Protein AF-A0A7Y3ND74-F1 (afdb_monomer)

Foldseek 3Di:
DDDPPPPPDVVVVVVVVVVVVVVVVVVVVVVVVVVVVVVVVVVVVVVVVVVVVVVVVVVVVVVVVVVVVVVVVVVVVVVVCVVVVVVVVVVVVCVVVVVVVVCVVPPDDPVVVVVVVVVVVVVVVVVVVCVVQQVDWDWDQDDPVRHTDTDGDPSHDQDDPVSDDDDDDDD

Secondary structure (DSSP, 8-state):
---------HHHHHHHHHHHHHHHHHHHHHHHHHHHHHHHHHHHHHHHHHHHHHHHHHHHHHHHHHHHHHHHHHHHHHHHHHHHHHHHHHHHHHHHHHHHHHHHHHSPPHHHHHHHHHHHHHHHHHHHHHHHTT---EEEEETTTTEEEEE--TTSPPSTTTT--------

Solvent-accessible surface area (backbone atoms only — not comparable to full-atom values): 9872 Å² total; per-residue (Å²): 135,83,83,88,75,76,76,77,55,69,68,60,56,51,52,49,53,50,49,50,51,50,52,51,51,51,50,56,50,51,54,51,51,50,52,52,52,50,51,52,52,51,48,51,52,52,52,51,51,51,50,52,49,53,52,52,52,51,51,50,50,52,50,51,52,50,51,52,54,50,50,53,51,51,55,54,48,50,53,50,51,50,52,50,48,53,50,51,52,51,51,52,51,48,64,63,45,49,60,53,54,50,46,65,70,69,53,75,51,73,66,57,54,50,50,53,49,51,51,53,54,51,52,51,51,51,52,51,54,35,51,73,36,28,63,56,77,51,83,41,74,45,70,96,82,63,40,85,38,73,53,75,43,92,67,38,78,64,44,66,101,79,50,57,79,84,83,82,78,87,130

Mean predicted aligned error: 19.05 Å

Structure (mmCIF, N/CA/C/O backbone):
data_AF-A0A7Y3ND74-F1
#
_entry.id   AF-A0A7Y3ND74-F1
#
loop_
_atom_site.group_PDB
_atom_site.id
_atom_site.type_symbol
_atom_site.label_atom_id
_atom_site.label_alt_id
_atom_site.label_comp_id
_atom_site.label_asym_id
_atom_site.label_entity_id
_atom_site.label_seq_id
_atom_site.pdbx_PDB_ins_code
_atom_site.Cartn_x
_atom_site.Cartn_y
_atom_site.Cartn_z
_atom_site.occupancy
_atom_site.B_iso_or_equiv
_atom_site.auth_seq_id
_atom_site.auth_com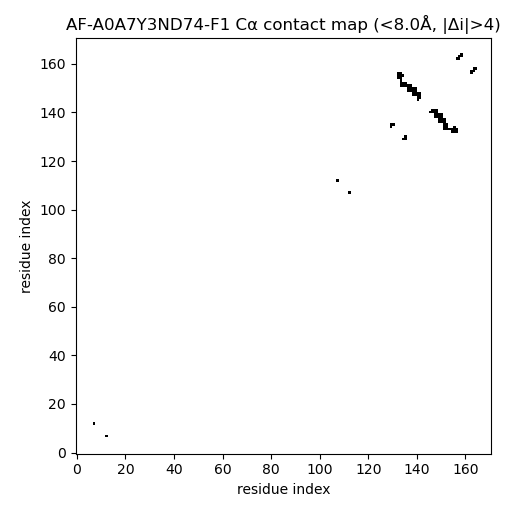p_id
_atom_site.auth_asym_id
_atom_site.auth_atom_id
_atom_site.pdbx_PDB_model_num
ATOM 1 N N . MET A 1 1 ? 62.603 39.210 -100.780 1.00 38.75 1 MET A N 1
ATOM 2 C CA . MET A 1 1 ? 62.070 40.002 -99.650 1.00 38.75 1 MET A CA 1
ATOM 3 C C . MET A 1 1 ? 61.537 39.013 -98.636 1.00 38.75 1 MET A C 1
ATOM 5 O O . MET A 1 1 ? 60.833 38.100 -99.037 1.00 38.75 1 MET A O 1
ATOM 9 N N . SER A 1 2 ? 62.038 39.133 -97.412 1.00 43.34 2 SER A N 1
ATOM 10 C CA . SER A 1 2 ? 62.286 38.069 -96.435 1.00 43.34 2 SER A CA 1
ATOM 11 C C . SER A 1 2 ? 61.061 37.398 -95.804 1.00 43.34 2 SER A C 1
ATOM 13 O O . SER A 1 2 ? 60.018 38.025 -95.633 1.00 43.34 2 SER A O 1
ATOM 15 N N . ASP A 1 3 ? 61.269 36.135 -95.418 1.00 44.50 3 ASP A N 1
ATOM 16 C CA . ASP A 1 3 ? 60.421 35.279 -94.581 1.00 44.50 3 ASP A CA 1
ATOM 17 C C . ASP A 1 3 ? 59.929 35.958 -93.290 1.00 44.50 3 ASP A C 1
ATOM 19 O O . ASP A 1 3 ? 60.738 36.549 -92.570 1.00 44.50 3 ASP A O 1
ATOM 23 N N . PRO A 1 4 ? 58.654 35.776 -92.898 1.00 51.31 4 PRO A N 1
ATOM 24 C CA . PRO A 1 4 ? 58.186 36.040 -91.548 1.00 51.31 4 PRO A CA 1
ATOM 25 C C . PRO A 1 4 ? 58.127 34.728 -90.747 1.00 51.31 4 PRO A C 1
ATOM 27 O O . PRO A 1 4 ? 57.078 34.340 -90.241 1.00 51.31 4 PRO A O 1
ATOM 30 N N . ALA A 1 5 ? 59.249 34.020 -90.624 1.00 46.72 5 ALA A N 1
ATOM 31 C CA . ALA A 1 5 ? 59.400 33.006 -89.585 1.00 46.72 5 ALA A CA 1
ATOM 32 C C . ALA A 1 5 ? 59.883 33.725 -88.324 1.00 46.72 5 ALA A C 1
ATOM 34 O O . ALA A 1 5 ? 61.078 33.804 -88.045 1.00 46.72 5 ALA A O 1
ATOM 35 N N . ALA A 1 6 ? 58.935 34.328 -87.605 1.00 52.28 6 ALA A N 1
ATOM 36 C CA . ALA A 1 6 ? 59.161 34.827 -86.261 1.00 52.28 6 ALA A CA 1
ATOM 37 C C . ALA A 1 6 ? 59.762 33.684 -85.431 1.00 52.28 6 ALA A C 1
ATOM 39 O O . ALA A 1 6 ? 59.097 32.688 -85.150 1.00 52.28 6 ALA A O 1
ATOM 40 N N . THR A 1 7 ? 61.043 33.808 -85.095 1.00 55.16 7 THR A N 1
ATOM 41 C CA . THR A 1 7 ? 61.727 32.939 -84.145 1.00 55.16 7 THR A CA 1
ATOM 42 C C . THR A 1 7 ? 60.973 33.038 -82.826 1.00 55.16 7 THR A C 1
ATOM 44 O O . THR A 1 7 ? 61.084 34.049 -82.134 1.00 55.16 7 THR A O 1
ATOM 47 N N . LEU A 1 8 ? 60.147 32.033 -82.518 1.00 59.66 8 LEU A N 1
ATOM 48 C CA . LEU A 1 8 ? 59.542 31.902 -81.199 1.00 59.66 8 LEU A CA 1
ATOM 49 C C . LEU A 1 8 ? 60.678 31.871 -80.175 1.00 59.66 8 LEU A C 1
ATOM 51 O O . LEU A 1 8 ? 61.537 30.992 -80.205 1.00 59.66 8 LEU A O 1
ATOM 55 N N . ASP A 1 9 ? 60.677 32.880 -79.317 1.00 71.88 9 ASP A N 1
ATOM 56 C CA . ASP A 1 9 ? 61.682 33.114 -78.296 1.00 71.88 9 ASP A CA 1
ATOM 57 C C . ASP A 1 9 ? 61.687 31.948 -77.283 1.00 71.88 9 ASP A C 1
ATOM 59 O O . ASP A 1 9 ? 60.636 31.650 -76.701 1.00 71.88 9 ASP A O 1
ATOM 63 N N . PRO A 1 10 ? 62.818 31.248 -77.072 1.00 73.38 10 PRO A N 1
ATOM 64 C CA . PRO A 1 10 ? 62.901 30.057 -76.218 1.00 73.38 10 PRO A CA 1
ATOM 65 C C . PRO A 1 10 ? 62.419 30.287 -74.777 1.00 73.38 10 PRO A C 1
ATOM 67 O O . PRO A 1 10 ? 61.906 29.358 -74.143 1.00 73.38 10 PRO A O 1
ATOM 70 N N . ASP A 1 11 ? 62.505 31.520 -74.276 1.00 76.88 11 ASP A N 1
ATOM 71 C CA . ASP A 1 11 ? 62.028 31.881 -72.941 1.00 76.88 11 ASP A CA 1
ATOM 72 C C . ASP A 1 11 ? 60.494 31.855 -72.842 1.00 76.88 11 ASP A C 1
ATOM 74 O O . ASP A 1 11 ? 59.941 31.431 -71.822 1.00 76.88 11 ASP A O 1
ATOM 78 N N . THR A 1 12 ? 59.778 32.186 -73.922 1.00 79.00 12 THR A N 1
ATOM 79 C CA . THR A 1 12 ? 58.305 32.104 -73.959 1.00 79.00 12 THR A CA 1
ATOM 80 C C . THR A 1 12 ? 57.800 30.659 -73.925 1.00 79.00 12 THR A C 1
ATOM 82 O O . THR A 1 12 ? 56.832 30.361 -73.222 1.00 79.00 12 THR A O 1
ATOM 85 N N . MET A 1 13 ? 58.494 29.732 -74.596 1.00 79.44 13 MET A N 1
ATOM 86 C CA . MET A 1 13 ? 58.165 28.301 -74.566 1.00 79.44 13 MET A CA 1
ATOM 87 C C . MET A 1 13 ? 58.424 27.693 -73.180 1.00 79.44 13 MET A C 1
ATOM 89 O O . MET A 1 13 ? 57.607 26.921 -72.677 1.00 79.44 13 MET A O 1
ATOM 93 N N . ARG A 1 14 ? 59.524 28.081 -72.521 1.00 78.62 14 ARG A N 1
ATOM 94 C CA . ARG A 1 14 ? 59.848 27.624 -71.162 1.00 78.62 14 ARG A CA 1
ATOM 95 C C . ARG A 1 14 ? 58.848 28.145 -70.129 1.00 78.62 14 ARG A C 1
ATOM 97 O O . ARG A 1 14 ? 58.413 27.377 -69.275 1.00 78.62 14 ARG A O 1
ATOM 104 N N . CYS A 1 15 ? 58.435 29.407 -70.241 1.00 82.75 15 CYS A N 1
ATOM 105 C CA . CYS A 1 15 ? 57.359 29.970 -69.424 1.00 82.75 15 CYS A CA 1
ATOM 106 C C . CYS A 1 15 ? 56.022 29.247 -69.650 1.00 82.75 15 CYS A C 1
ATOM 108 O O . CYS A 1 15 ? 55.322 28.971 -68.679 1.00 82.75 15 CYS A O 1
ATOM 110 N N . GLY A 1 16 ? 55.696 28.876 -70.894 1.00 85.19 16 GLY A N 1
ATOM 111 C CA . GLY A 1 16 ? 54.507 28.080 -71.217 1.00 85.19 16 GLY A CA 1
ATOM 112 C C . GLY A 1 16 ? 54.516 26.697 -70.561 1.00 85.19 16 GLY A C 1
ATOM 113 O O . GLY A 1 16 ? 53.543 26.323 -69.913 1.00 85.19 16 GLY A O 1
ATOM 114 N N . LEU A 1 17 ? 55.639 25.977 -70.641 1.00 86.69 17 LEU A N 1
ATOM 115 C CA . LEU A 1 17 ? 55.797 24.666 -69.998 1.00 86.69 17 LEU A CA 1
ATOM 116 C C . LEU A 1 17 ? 55.745 24.755 -68.466 1.00 86.69 17 LEU A C 1
ATOM 118 O O . LEU A 1 17 ? 55.151 23.896 -67.814 1.00 86.69 17 LEU A O 1
ATOM 122 N N . LEU A 1 18 ? 56.331 25.801 -67.874 1.00 87.19 18 LEU A N 1
ATOM 123 C CA . LEU A 1 18 ? 56.248 26.032 -66.430 1.00 87.19 18 LEU A CA 1
ATOM 124 C C . LEU A 1 18 ? 54.814 26.349 -65.999 1.00 87.19 18 LEU A C 1
ATOM 126 O O . LEU A 1 18 ? 54.349 25.783 -65.010 1.00 87.19 18 LEU A O 1
ATOM 130 N N . LEU A 1 19 ? 54.097 27.179 -66.761 1.00 90.50 19 LEU A N 1
ATOM 131 C CA . LEU A 1 19 ? 52.691 27.486 -66.513 1.00 90.50 19 LEU A CA 1
ATOM 132 C C . LEU A 1 19 ? 51.820 26.228 -66.619 1.00 90.50 19 LEU A C 1
ATOM 134 O O . LEU A 1 19 ? 51.001 25.984 -65.740 1.00 90.50 19 LEU A O 1
ATOM 138 N N . GLU A 1 20 ? 52.031 25.403 -67.644 1.00 87.56 20 GLU A N 1
ATOM 139 C CA . GLU A 1 20 ? 51.298 24.150 -67.831 1.00 87.56 20 GLU A CA 1
ATOM 140 C C . GLU A 1 20 ? 51.588 23.159 -66.697 1.00 87.56 20 GLU A C 1
ATOM 142 O O . GLU A 1 20 ? 50.660 22.591 -66.123 1.00 87.56 20 GLU A O 1
ATOM 147 N N . SER A 1 21 ? 52.854 23.012 -66.288 1.00 86.62 21 SER A N 1
ATOM 148 C CA . SER A 1 21 ? 53.224 22.152 -65.156 1.00 86.62 21 SER A CA 1
ATOM 149 C C . SER A 1 21 ? 52.630 22.637 -63.826 1.00 86.62 21 SER A C 1
ATOM 151 O O . SER A 1 21 ? 52.114 21.829 -63.051 1.00 86.62 21 SER A O 1
ATOM 153 N N . ALA A 1 22 ? 52.614 23.954 -63.593 1.00 83.56 22 ALA A N 1
ATOM 154 C CA . ALA A 1 22 ? 51.991 24.560 -62.422 1.00 83.56 22 ALA A CA 1
ATOM 155 C C . ALA A 1 22 ? 50.468 24.361 -62.441 1.00 83.56 22 ALA A C 1
ATOM 157 O O . ALA A 1 22 ? 49.864 24.032 -61.420 1.00 83.56 22 ALA A O 1
ATOM 158 N N . GLN A 1 23 ? 49.842 24.487 -63.612 1.00 88.69 23 GLN A N 1
ATOM 159 C CA . GLN A 1 23 ? 48.406 24.296 -63.781 1.00 88.69 23 GLN A CA 1
ATOM 160 C C . GLN A 1 23 ? 48.002 22.821 -63.623 1.00 88.69 23 GLN A C 1
ATOM 162 O O . GLN A 1 23 ? 46.960 22.528 -63.033 1.00 88.69 23 GLN A O 1
ATOM 167 N N . LEU A 1 24 ? 48.838 21.883 -64.076 1.00 86.62 24 LEU A N 1
ATOM 168 C CA . LEU A 1 24 ? 48.666 20.449 -63.835 1.00 86.62 24 LEU A CA 1
ATOM 169 C C . LEU A 1 24 ? 48.799 20.109 -62.345 1.00 86.62 24 LEU A C 1
ATOM 171 O O . LEU A 1 24 ? 47.959 19.385 -61.811 1.00 86.62 24 LEU A O 1
ATOM 175 N N . GLN A 1 25 ? 49.788 20.678 -61.649 1.00 86.12 25 GLN A N 1
ATOM 176 C CA . GLN A 1 25 ? 49.935 20.506 -60.199 1.00 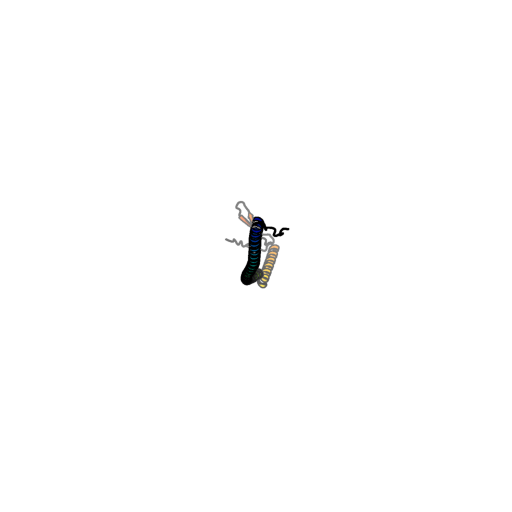86.12 25 GLN A CA 1
ATOM 177 C C . GLN A 1 25 ? 48.748 21.088 -59.425 1.00 86.12 25 GLN A C 1
ATOM 179 O O . GLN A 1 25 ? 48.261 20.457 -58.488 1.00 86.12 25 GLN A O 1
ATOM 184 N N . GLN A 1 26 ? 48.234 22.249 -59.835 1.00 89.88 26 GLN A N 1
ATOM 185 C CA . GLN A 1 26 ? 47.074 22.866 -59.197 1.00 89.88 26 GLN A CA 1
ATOM 186 C C . GLN A 1 26 ? 45.799 22.034 -59.386 1.00 89.88 26 GLN A C 1
ATOM 188 O O . GLN A 1 26 ? 45.018 21.896 -58.446 1.00 89.88 26 GLN A O 1
ATOM 193 N N . ARG A 1 27 ? 45.599 21.436 -60.569 1.00 87.75 27 ARG A N 1
ATOM 194 C CA . ARG A 1 27 ? 44.471 20.523 -60.825 1.00 87.75 27 ARG A CA 1
ATOM 195 C C . ARG A 1 27 ? 44.578 19.245 -59.999 1.00 87.75 27 ARG A C 1
ATOM 197 O O . ARG A 1 27 ? 43.612 18.881 -59.339 1.00 87.75 27 ARG A O 1
ATOM 204 N N . ALA A 1 28 ? 45.758 18.627 -59.950 1.00 85.25 28 ALA A N 1
ATOM 205 C CA . ALA A 1 28 ? 45.985 17.442 -59.125 1.00 85.25 28 ALA A CA 1
ATOM 206 C C . ALA A 1 28 ? 45.777 17.730 -57.624 1.00 85.25 28 ALA A C 1
ATOM 208 O O . ALA A 1 28 ? 45.190 16.918 -56.907 1.00 85.25 28 ALA A O 1
ATOM 209 N N . ALA A 1 29 ? 46.204 18.906 -57.151 1.00 84.31 29 ALA A N 1
ATOM 210 C CA . ALA A 1 29 ? 45.962 19.344 -55.779 1.00 84.31 29 ALA A CA 1
ATOM 211 C C . ALA A 1 29 ? 44.467 19.585 -55.501 1.00 84.31 29 ALA A C 1
ATOM 213 O O . ALA A 1 29 ? 43.971 19.170 -54.454 1.00 84.31 29 ALA A O 1
ATOM 214 N N . ALA A 1 30 ? 43.738 20.206 -56.435 1.00 87.88 30 ALA A N 1
ATOM 215 C CA . ALA A 1 30 ? 42.299 20.437 -56.309 1.00 87.88 30 ALA A CA 1
ATOM 216 C C . ALA A 1 30 ? 41.503 19.121 -56.265 1.00 87.88 30 ALA A C 1
ATOM 218 O O . ALA A 1 30 ? 40.671 18.945 -55.378 1.00 87.88 30 ALA A O 1
ATOM 219 N N . GLU A 1 31 ? 41.813 18.165 -57.145 1.00 91.50 31 GLU A N 1
ATOM 220 C CA . GLU A 1 31 ? 41.187 16.834 -57.144 1.00 91.50 31 GLU A CA 1
ATOM 221 C C . GLU A 1 31 ? 41.489 16.050 -55.857 1.00 91.50 31 GLU A C 1
ATOM 223 O O . GLU A 1 31 ? 40.621 15.360 -55.314 1.00 91.50 31 GLU A O 1
ATOM 228 N N . GLY A 1 32 ? 42.716 16.164 -55.335 1.00 85.12 32 GLY A N 1
ATOM 229 C CA . GLY A 1 32 ? 43.097 15.564 -54.057 1.00 85.12 32 GLY A CA 1
ATOM 230 C C . GLY A 1 32 ? 42.305 16.138 -52.881 1.00 85.12 32 GLY A C 1
ATOM 231 O O . GLY A 1 32 ? 41.807 15.383 -52.043 1.00 85.12 32 GLY A O 1
ATOM 232 N N . LEU A 1 33 ? 42.136 17.464 -52.842 1.00 88.12 33 LEU A N 1
ATOM 233 C CA . LEU A 1 33 ? 41.327 18.144 -51.828 1.00 88.12 33 LEU A CA 1
ATOM 234 C C . LEU A 1 33 ? 39.853 17.743 -51.913 1.00 88.12 33 LEU A C 1
ATOM 236 O O . LEU A 1 33 ? 39.237 17.494 -50.878 1.00 88.12 33 LEU A O 1
ATOM 240 N N . GLU A 1 34 ? 39.298 17.619 -53.118 1.00 91.50 34 GLU A N 1
ATOM 241 C CA . GLU A 1 34 ? 37.906 17.209 -53.315 1.00 91.50 34 GLU A CA 1
ATOM 242 C C . GLU A 1 34 ? 37.666 15.763 -52.852 1.00 91.50 34 GLU A C 1
ATOM 244 O O . GLU A 1 34 ? 36.696 15.497 -52.139 1.00 91.50 34 GLU A O 1
ATOM 249 N N . ARG A 1 35 ? 38.590 14.835 -53.145 1.00 87.38 35 ARG A N 1
ATOM 250 C CA . ARG A 1 35 ? 38.519 13.450 -52.638 1.00 87.38 35 ARG A CA 1
ATOM 251 C C . ARG A 1 35 ? 38.631 13.369 -51.119 1.00 87.38 35 ARG A C 1
ATOM 253 O O . ARG A 1 35 ? 37.873 12.629 -50.495 1.00 87.38 35 ARG A O 1
ATOM 260 N N . LEU A 1 36 ? 39.535 14.134 -50.507 1.00 86.94 36 LEU A N 1
ATOM 261 C CA . LEU A 1 36 ? 39.650 14.196 -49.046 1.00 86.94 36 LEU A CA 1
ATOM 262 C C . LEU A 1 36 ? 38.397 14.811 -48.411 1.00 86.94 36 LEU A C 1
ATOM 264 O O . LEU A 1 36 ? 37.930 14.339 -47.372 1.00 86.94 36 LEU A O 1
ATOM 268 N N . GLN A 1 37 ? 37.809 15.825 -49.045 1.00 91.81 37 GLN A N 1
ATOM 269 C CA . GLN A 1 37 ? 36.562 16.427 -48.585 1.00 91.81 37 GLN A CA 1
ATOM 270 C C . GLN A 1 37 ? 35.376 15.459 -48.720 1.00 91.81 37 GLN A C 1
ATOM 272 O O . GLN A 1 37 ? 34.517 15.409 -47.842 1.00 91.81 37 GLN A O 1
ATOM 277 N N . ALA A 1 38 ? 35.341 14.655 -49.784 1.00 90.50 38 ALA A N 1
ATOM 278 C CA . ALA A 1 38 ? 34.344 13.605 -49.953 1.00 90.50 38 ALA A CA 1
ATOM 279 C C . ALA A 1 38 ? 34.500 12.507 -48.887 1.00 90.50 38 ALA A C 1
ATOM 281 O O . ALA A 1 38 ? 33.523 12.171 -48.223 1.00 90.50 38 ALA A O 1
ATOM 282 N N . HIS A 1 39 ? 35.720 12.012 -48.648 1.00 88.69 39 HIS A N 1
ATOM 283 C CA . HIS A 1 39 ? 35.973 10.997 -47.619 1.00 88.69 39 HIS A CA 1
ATOM 284 C C . HIS A 1 39 ? 35.707 11.488 -46.195 1.00 88.69 39 HIS A C 1
ATOM 286 O O . HIS A 1 39 ? 35.183 10.733 -45.384 1.00 88.69 39 HIS A O 1
ATOM 292 N N . THR A 1 40 ? 36.019 12.745 -45.877 1.00 91.12 40 THR A N 1
ATOM 293 C CA . THR A 1 40 ? 35.705 13.310 -44.552 1.00 91.12 40 THR A CA 1
ATOM 294 C C . THR A 1 40 ? 34.203 13.476 -44.339 1.00 91.12 40 THR A C 1
ATOM 296 O O . THR A 1 40 ? 33.719 13.191 -43.247 1.00 91.12 40 THR A O 1
ATOM 299 N N . ARG A 1 41 ? 33.446 13.872 -45.372 1.00 90.12 41 ARG A N 1
ATOM 300 C CA . ARG A 1 41 ? 31.975 13.925 -45.308 1.00 90.12 41 ARG A CA 1
ATOM 301 C C . ARG A 1 41 ? 31.345 12.543 -45.161 1.00 90.12 41 ARG A C 1
ATOM 303 O O . ARG A 1 41 ? 30.387 12.403 -44.409 1.00 90.12 41 ARG A O 1
ATOM 310 N N . ASP A 1 42 ? 31.881 11.547 -45.858 1.00 93.12 42 ASP A N 1
ATOM 311 C CA . ASP A 1 42 ? 31.408 10.165 -45.762 1.00 93.12 42 ASP A CA 1
ATOM 312 C C . ASP A 1 42 ? 31.690 9.575 -44.371 1.00 93.12 42 ASP A C 1
ATOM 314 O O . ASP A 1 42 ? 30.790 9.036 -43.729 1.00 93.12 42 ASP A O 1
ATOM 318 N N . LEU A 1 43 ? 32.895 9.799 -43.826 1.00 91.44 43 LEU A N 1
ATOM 319 C CA . LEU A 1 43 ? 33.204 9.427 -42.444 1.00 91.44 43 LEU A CA 1
ATOM 320 C C . LEU A 1 43 ? 32.291 10.131 -41.433 1.00 91.44 43 LEU A C 1
ATOM 322 O O . LEU A 1 43 ? 31.821 9.474 -40.511 1.00 91.44 43 LEU A O 1
ATOM 326 N N . ASP A 1 44 ? 32.024 11.434 -41.587 1.00 93.12 44 ASP A N 1
ATOM 327 C CA . ASP A 1 44 ? 31.121 12.158 -40.677 1.00 93.12 44 ASP A CA 1
ATOM 328 C C . ASP A 1 44 ? 29.707 11.565 -40.703 1.00 93.12 44 ASP A C 1
ATOM 330 O O . ASP A 1 44 ? 29.077 11.406 -39.656 1.00 93.12 44 ASP A O 1
ATOM 334 N N . ALA A 1 45 ? 29.219 11.180 -41.886 1.00 91.62 45 ALA A N 1
ATOM 335 C CA . ALA A 1 45 ? 27.926 10.523 -42.029 1.00 91.62 45 ALA A CA 1
ATOM 336 C C . ALA A 1 45 ? 27.903 9.149 -41.338 1.00 91.62 45 ALA A C 1
ATOM 338 O O . ALA A 1 45 ? 26.969 8.869 -40.583 1.00 91.62 45 ALA A O 1
ATOM 339 N N . ILE A 1 46 ? 28.940 8.328 -41.538 1.00 94.19 46 ILE A N 1
ATOM 340 C CA . ILE A 1 46 ? 29.063 6.999 -40.917 1.00 94.19 46 ILE A CA 1
ATOM 341 C C . ILE A 1 46 ? 29.166 7.119 -39.395 1.00 94.19 46 ILE A C 1
ATOM 343 O O . ILE A 1 46 ? 28.421 6.459 -38.675 1.00 94.19 46 ILE A O 1
ATOM 347 N N . VAL A 1 47 ? 30.041 7.992 -38.889 1.00 93.06 47 VAL A N 1
ATOM 348 C CA . VAL A 1 47 ? 30.221 8.208 -37.446 1.00 93.06 47 VAL A CA 1
ATOM 349 C C . VAL A 1 47 ? 28.929 8.715 -36.814 1.00 93.06 47 VAL A C 1
ATOM 351 O O . VAL A 1 47 ? 28.540 8.246 -35.747 1.00 93.06 47 VAL A O 1
ATOM 354 N N . ARG A 1 48 ? 28.217 9.634 -37.473 1.00 93.38 48 ARG A N 1
ATOM 355 C CA . ARG A 1 48 ? 26.934 10.135 -36.972 1.00 93.38 48 ARG A CA 1
ATOM 356 C C . ARG A 1 48 ? 25.873 9.043 -36.916 1.00 93.38 48 ARG A C 1
ATOM 358 O O . ARG A 1 48 ? 25.110 9.009 -35.951 1.00 93.38 48 ARG A O 1
ATOM 365 N N . ASP A 1 49 ? 25.809 8.180 -37.924 1.00 94.25 49 ASP A N 1
ATOM 366 C CA . ASP A 1 49 ? 24.852 7.075 -37.936 1.00 94.25 49 ASP A CA 1
ATOM 367 C C . ASP A 1 49 ? 25.194 6.033 -36.863 1.00 94.25 49 ASP A C 1
ATOM 369 O O . ASP A 1 49 ? 24.312 5.612 -36.117 1.00 94.25 49 ASP A O 1
ATOM 373 N N . GLU A 1 50 ? 26.476 5.707 -36.689 1.00 93.38 50 GLU A N 1
ATOM 374 C CA . GLU A 1 50 ? 26.936 4.760 -35.670 1.00 93.38 50 GLU A CA 1
ATOM 375 C C . GLU A 1 50 ? 26.720 5.291 -34.245 1.00 93.38 50 GLU A C 1
ATOM 377 O O . GLU A 1 50 ? 26.204 4.572 -33.386 1.00 93.38 50 GLU A O 1
ATOM 382 N N . ILE A 1 51 ? 27.007 6.578 -33.999 1.00 90.81 51 ILE A N 1
ATOM 383 C CA . ILE A 1 51 ? 26.699 7.245 -32.723 1.00 90.81 51 ILE A CA 1
ATOM 384 C C . ILE A 1 51 ? 25.193 7.212 -32.478 1.00 90.81 51 ILE A C 1
ATOM 386 O O . ILE A 1 51 ? 24.757 6.900 -31.372 1.00 90.81 51 ILE A O 1
ATOM 390 N N . ARG A 1 52 ? 24.378 7.520 -33.495 1.00 93.56 52 ARG A N 1
ATOM 391 C CA . ARG A 1 52 ? 22.920 7.535 -33.352 1.00 93.56 52 ARG A CA 1
ATOM 392 C C . ARG A 1 52 ? 22.376 6.144 -33.041 1.00 93.56 52 ARG A C 1
ATOM 394 O O . ARG A 1 52 ? 21.516 6.029 -32.173 1.00 93.56 52 ARG A O 1
ATOM 401 N N . ARG A 1 53 ? 22.870 5.107 -33.718 1.00 93.88 53 ARG A N 1
ATOM 402 C CA . ARG A 1 53 ? 22.482 3.711 -33.471 1.00 93.88 53 ARG A CA 1
ATOM 403 C C . ARG A 1 53 ? 22.892 3.261 -32.081 1.00 93.88 53 ARG A C 1
ATOM 405 O O . ARG A 1 53 ? 22.024 2.848 -31.323 1.00 93.88 53 ARG A O 1
ATOM 412 N N . THR A 1 54 ? 24.161 3.446 -31.725 1.00 93.94 54 THR A N 1
ATOM 413 C CA . THR A 1 54 ? 24.685 3.074 -30.404 1.00 93.94 54 THR A CA 1
ATOM 414 C C . THR A 1 54 ? 23.913 3.775 -29.292 1.00 93.94 54 THR A C 1
ATOM 416 O O . THR A 1 54 ? 23.454 3.131 -28.359 1.00 93.94 54 THR A O 1
ATOM 419 N N . LEU A 1 55 ? 23.669 5.084 -29.419 1.00 93.06 55 LEU A N 1
ATOM 420 C CA . LEU A 1 55 ? 22.902 5.836 -28.426 1.00 93.06 55 LEU A CA 1
ATOM 421 C C . LEU A 1 55 ? 21.461 5.317 -28.305 1.00 93.06 55 LEU A C 1
ATOM 423 O O . LEU A 1 55 ? 20.940 5.208 -27.198 1.00 93.06 55 LEU A O 1
ATOM 427 N N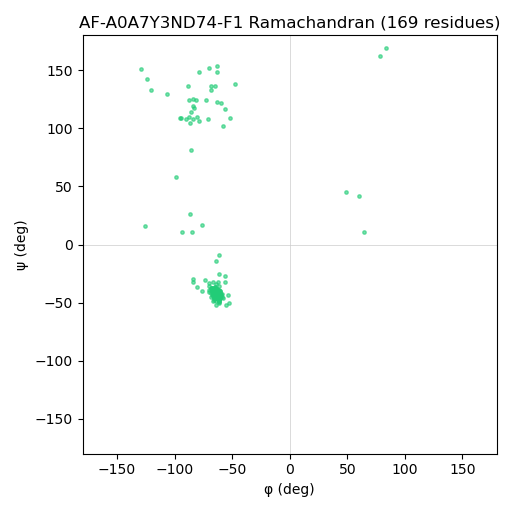 . ILE A 1 56 ? 20.802 5.008 -29.427 1.00 94.25 56 ILE A N 1
ATOM 428 C CA . ILE A 1 56 ? 19.439 4.462 -29.423 1.00 94.25 56 ILE A CA 1
ATOM 429 C C . ILE A 1 56 ? 19.409 3.076 -28.775 1.00 94.25 56 ILE A C 1
ATOM 431 O O . ILE A 1 56 ? 18.485 2.795 -28.012 1.00 94.25 56 ILE A O 1
ATOM 435 N N . ASP A 1 57 ? 20.382 2.221 -29.070 1.00 93.81 57 ASP A N 1
ATOM 436 C CA . ASP A 1 57 ? 20.434 0.866 -28.527 1.00 93.81 57 ASP A CA 1
ATOM 437 C C . ASP A 1 57 ? 20.759 0.866 -27.032 1.00 93.81 57 ASP A C 1
ATOM 439 O O . ASP A 1 57 ? 20.069 0.190 -26.269 1.00 93.81 57 ASP A O 1
ATOM 443 N N . GLU A 1 58 ? 21.681 1.718 -26.582 1.00 93.88 58 GLU A N 1
ATOM 444 C CA . GLU A 1 58 ? 21.959 1.928 -25.157 1.00 93.88 58 GLU A CA 1
ATOM 445 C C . GLU A 1 58 ? 20.740 2.504 -24.422 1.00 93.88 58 GLU A C 1
ATOM 447 O O . GLU A 1 58 ? 20.348 2.007 -23.367 1.00 93.88 58 GLU A O 1
ATOM 452 N N . LEU A 1 59 ? 20.056 3.503 -24.997 1.00 92.06 59 LEU A N 1
ATOM 453 C CA . LEU A 1 59 ? 18.828 4.056 -24.411 1.00 92.06 59 LEU A CA 1
ATOM 454 C C . LEU A 1 59 ? 17.712 3.009 -24.320 1.00 92.06 59 LEU A C 1
ATOM 456 O O . LEU A 1 59 ? 16.981 2.975 -23.327 1.00 92.06 59 LEU A O 1
ATOM 460 N N . LYS A 1 60 ? 17.571 2.146 -25.332 1.00 92.25 60 LYS A N 1
ATOM 461 C CA . LYS A 1 60 ? 16.617 1.031 -25.297 1.00 92.25 60 LYS A CA 1
ATOM 462 C C . LYS A 1 60 ? 16.993 0.029 -24.213 1.00 92.25 60 LYS A C 1
ATOM 464 O O . LYS A 1 60 ? 16.107 -0.343 -23.443 1.00 92.25 60 LYS A O 1
ATOM 469 N N . GLY A 1 61 ? 18.267 -0.352 -24.121 1.00 91.81 61 GLY A N 1
ATOM 470 C CA . GLY A 1 61 ? 18.786 -1.232 -23.074 1.00 91.81 61 GLY A CA 1
ATOM 471 C C . GLY A 1 61 ? 18.487 -0.684 -21.682 1.00 91.81 61 GLY A C 1
ATOM 472 O O . GLY A 1 61 ? 17.807 -1.335 -20.889 1.00 91.81 61 GLY A O 1
ATOM 473 N N . LEU A 1 62 ? 18.852 0.576 -21.437 1.00 92.44 62 LEU A N 1
ATOM 474 C CA . LEU A 1 62 ? 18.595 1.260 -20.172 1.00 92.44 62 LEU A CA 1
ATOM 475 C C . LEU A 1 62 ? 17.092 1.349 -19.862 1.00 92.44 62 LEU A C 1
ATOM 477 O O . LEU A 1 62 ? 16.666 1.133 -18.729 1.00 92.44 62 LEU A O 1
ATOM 481 N N . SER A 1 63 ? 16.254 1.633 -20.865 1.00 92.38 63 SER A N 1
ATOM 482 C CA . SER A 1 63 ? 14.797 1.673 -20.683 1.00 92.38 63 SER A CA 1
ATOM 483 C C . SER A 1 63 ? 14.215 0.297 -20.332 1.00 92.38 63 SER A C 1
ATOM 485 O O . SER A 1 63 ? 13.313 0.198 -19.494 1.00 92.38 63 SER A O 1
ATOM 487 N N . ALA A 1 64 ? 14.751 -0.780 -20.913 1.00 92.12 64 ALA A N 1
ATOM 488 C CA . ALA A 1 64 ? 14.352 -2.147 -20.604 1.00 92.12 64 ALA A CA 1
ATOM 489 C C . ALA A 1 64 ? 14.750 -2.524 -19.168 1.00 92.12 64 ALA A C 1
ATOM 491 O O . ALA A 1 64 ? 13.934 -3.061 -18.418 1.00 92.12 64 ALA A O 1
ATOM 492 N N . GLU A 1 65 ? 15.955 -2.155 -18.737 1.00 91.06 65 GLU A N 1
ATOM 493 C CA . GLU A 1 65 ? 16.408 -2.369 -17.360 1.00 91.06 65 GLU A CA 1
ATOM 494 C C . GLU A 1 65 ? 15.582 -1.571 -16.346 1.00 91.06 65 GLU A C 1
ATOM 496 O O . GLU A 1 65 ? 15.118 -2.124 -15.345 1.00 91.06 65 GLU A O 1
ATOM 501 N N . VAL A 1 66 ? 15.310 -0.291 -16.625 1.00 90.75 66 VAL A N 1
ATOM 502 C CA . VAL A 1 66 ? 14.468 0.555 -15.766 1.00 90.75 66 VAL A CA 1
ATOM 503 C C . VAL A 1 66 ? 13.053 -0.012 -15.670 1.00 90.75 66 VAL A C 1
ATOM 505 O O . VAL A 1 66 ? 12.489 -0.081 -14.577 1.00 90.75 66 VAL A O 1
ATOM 508 N N . THR A 1 67 ? 12.457 -0.453 -16.781 1.00 93.06 67 THR A N 1
ATOM 509 C CA . THR A 1 67 ? 11.109 -1.044 -16.752 1.00 93.06 67 THR A CA 1
ATOM 510 C C . THR A 1 67 ? 11.074 -2.364 -15.984 1.00 93.06 67 THR A C 1
ATOM 512 O O . THR A 1 67 ? 10.140 -2.572 -15.203 1.00 93.06 67 THR A O 1
ATOM 515 N N . ALA A 1 68 ? 12.101 -3.208 -16.111 1.00 90.81 68 ALA A N 1
ATOM 516 C CA . ALA A 1 68 ? 12.242 -4.433 -15.327 1.00 90.81 68 ALA A CA 1
ATOM 517 C C . ALA A 1 68 ? 12.404 -4.140 -13.822 1.00 90.81 68 ALA A C 1
ATOM 519 O O . ALA A 1 68 ? 11.713 -4.744 -12.994 1.00 90.81 68 ALA A O 1
ATOM 520 N N . ALA A 1 69 ? 13.235 -3.158 -13.458 1.00 90.44 69 ALA A N 1
ATOM 521 C CA . ALA A 1 69 ? 13.422 -2.720 -12.074 1.00 90.44 69 ALA A CA 1
ATOM 522 C C . ALA A 1 69 ? 12.140 -2.112 -11.475 1.00 90.44 69 ALA A C 1
ATOM 524 O O . ALA A 1 69 ? 11.781 -2.383 -10.330 1.00 90.44 69 ALA A O 1
ATOM 525 N N . VAL A 1 70 ? 11.387 -1.330 -12.252 1.00 91.19 70 VAL A N 1
ATOM 526 C CA . VAL A 1 70 ? 10.091 -0.785 -11.817 1.00 91.19 70 VAL A CA 1
ATOM 527 C C . VAL A 1 70 ? 9.049 -1.895 -11.661 1.00 91.19 70 VAL A C 1
ATOM 529 O O . VAL A 1 70 ? 8.236 -1.846 -10.733 1.00 91.19 70 VAL A O 1
ATOM 532 N N . ALA A 1 71 ? 9.050 -2.902 -12.536 1.00 91.38 71 ALA A N 1
ATOM 533 C CA . ALA A 1 71 ? 8.143 -4.042 -12.435 1.00 91.38 71 ALA A CA 1
ATOM 534 C C . ALA A 1 71 ? 8.398 -4.857 -11.157 1.00 91.38 71 ALA A C 1
ATOM 536 O O . ALA A 1 71 ? 7.444 -5.168 -10.434 1.00 91.38 71 ALA A O 1
ATOM 537 N N . SER A 1 72 ? 9.666 -5.122 -10.825 1.00 87.25 72 SER A N 1
ATOM 538 C CA . SER A 1 72 ? 10.036 -5.825 -9.592 1.00 87.25 72 SER A CA 1
ATOM 539 C C . SER A 1 72 ? 9.684 -5.007 -8.341 1.00 87.25 72 SER A C 1
ATOM 541 O O . SER A 1 72 ? 9.069 -5.541 -7.411 1.00 87.25 72 SER A O 1
ATOM 543 N N . LEU A 1 73 ? 9.930 -3.689 -8.348 1.00 87.12 73 LEU A N 1
ATOM 544 C CA . LEU A 1 73 ? 9.523 -2.796 -7.255 1.00 87.12 73 LEU A CA 1
ATOM 545 C C . LEU A 1 73 ? 8.002 -2.748 -7.071 1.00 87.12 73 LEU A C 1
ATOM 547 O O . LEU A 1 73 ? 7.514 -2.739 -5.940 1.00 87.12 73 LEU A O 1
ATOM 551 N N . ARG A 1 74 ? 7.224 -2.725 -8.160 1.00 86.88 74 ARG A N 1
ATOM 552 C CA . ARG A 1 74 ? 5.751 -2.737 -8.089 1.00 86.88 74 ARG A CA 1
ATOM 553 C C . ARG A 1 74 ? 5.231 -4.034 -7.479 1.00 86.88 74 ARG A C 1
ATOM 555 O O . ARG A 1 74 ? 4.303 -3.977 -6.672 1.00 86.88 74 ARG A O 1
ATOM 562 N N . ALA A 1 75 ? 5.820 -5.176 -7.828 1.00 85.06 75 ALA A N 1
ATOM 563 C CA . ALA A 1 75 ? 5.464 -6.460 -7.229 1.00 85.06 75 ALA A CA 1
ATOM 564 C C . ALA A 1 75 ? 5.764 -6.475 -5.718 1.00 85.06 75 ALA A C 1
ATOM 566 O O . ALA A 1 75 ? 4.884 -6.809 -4.919 1.00 85.06 75 ALA A O 1
ATOM 567 N N . ALA A 1 76 ? 6.9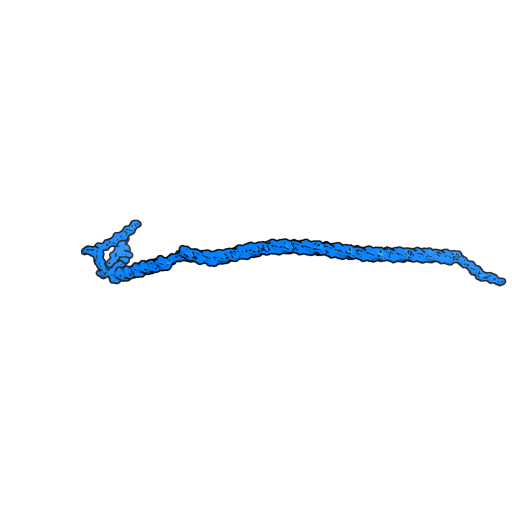49 -6.005 -5.313 1.00 84.62 76 ALA A N 1
ATOM 568 C CA . ALA A 1 76 ? 7.326 -5.885 -3.903 1.00 84.62 76 ALA A CA 1
ATOM 569 C C . ALA A 1 76 ? 6.408 -4.916 -3.132 1.00 84.62 76 ALA A C 1
ATOM 571 O O . ALA A 1 76 ? 5.930 -5.229 -2.038 1.00 84.62 76 ALA A O 1
ATOM 572 N N . ARG A 1 77 ? 6.081 -3.764 -3.730 1.00 86.12 77 ARG A N 1
ATOM 573 C CA . ARG A 1 77 ? 5.202 -2.750 -3.132 1.00 86.12 77 ARG A CA 1
ATOM 574 C C . ARG A 1 77 ? 3.773 -3.253 -2.939 1.00 86.12 77 ARG A C 1
ATOM 576 O O . ARG A 1 77 ? 3.161 -2.923 -1.929 1.00 86.12 77 ARG A O 1
ATOM 583 N N . ARG A 1 78 ? 3.239 -4.062 -3.861 1.00 85.38 78 ARG A N 1
ATOM 584 C CA . ARG A 1 78 ? 1.915 -4.691 -3.695 1.00 85.38 78 ARG A CA 1
ATOM 585 C C . ARG A 1 78 ? 1.887 -5.627 -2.491 1.00 85.38 78 ARG A C 1
ATOM 587 O O . ARG A 1 78 ? 0.954 -5.553 -1.703 1.00 85.38 78 ARG A O 1
ATOM 594 N N . SER A 1 79 ? 2.921 -6.450 -2.320 1.00 84.75 79 SER A N 1
ATOM 595 C CA . SER A 1 79 ? 3.037 -7.346 -1.161 1.00 84.75 79 SER A CA 1
ATOM 596 C C . SER A 1 79 ? 3.090 -6.567 0.157 1.00 84.75 79 SER A C 1
ATOM 598 O O . SER A 1 79 ? 2.352 -6.877 1.091 1.00 84.75 79 SER A O 1
ATOM 600 N N . LEU A 1 80 ? 3.896 -5.501 0.214 1.00 83.81 80 LEU A N 1
ATOM 601 C CA . LEU A 1 80 ? 3.969 -4.620 1.383 1.00 83.81 80 LEU A CA 1
ATOM 602 C C . LEU A 1 80 ? 2.631 -3.939 1.681 1.00 83.81 80 LEU A C 1
ATOM 604 O O . LEU A 1 80 ? 2.180 -3.974 2.820 1.00 83.81 80 LEU A O 1
ATOM 608 N N . HIS A 1 81 ? 1.970 -3.375 0.670 1.00 87.38 81 HIS A N 1
ATOM 609 C CA . HIS A 1 81 ? 0.662 -2.736 0.841 1.00 87.38 81 HIS A CA 1
ATOM 610 C C . HIS A 1 81 ? -0.418 -3.712 1.293 1.00 87.38 81 HIS A C 1
ATOM 612 O O . HIS A 1 81 ? -1.232 -3.354 2.134 1.00 87.38 81 HIS A O 1
ATOM 618 N N . LEU A 1 82 ? -0.411 -4.950 0.793 1.00 88.75 82 LEU A N 1
ATOM 619 C CA . LEU A 1 82 ? -1.332 -5.985 1.261 1.00 88.75 82 LEU A CA 1
ATOM 620 C C . LEU A 1 82 ? -1.058 -6.353 2.719 1.00 88.75 82 LEU A C 1
ATOM 622 O O . LEU A 1 82 ? -1.991 -6.406 3.511 1.00 88.75 82 LEU A O 1
ATOM 626 N N . ARG A 1 83 ? 0.207 -6.554 3.103 1.00 88.69 83 ARG A N 1
ATOM 627 C CA . ARG A 1 83 ? 0.574 -6.864 4.495 1.00 88.69 83 ARG A CA 1
ATOM 628 C C . ARG A 1 83 ? 0.211 -5.730 5.448 1.00 88.69 83 ARG A C 1
ATOM 630 O O . ARG A 1 83 ? -0.366 -5.987 6.500 1.00 88.69 83 ARG A O 1
ATOM 637 N N . LEU A 1 84 ? 0.514 -4.490 5.070 1.00 89.12 84 LEU A N 1
ATOM 638 C CA . LEU A 1 84 ? 0.161 -3.306 5.852 1.00 89.12 84 LEU A CA 1
ATOM 639 C C . LEU A 1 84 ? -1.354 -3.117 5.922 1.00 89.12 84 LEU A C 1
ATOM 641 O O . LEU A 1 84 ? -1.874 -2.846 6.997 1.00 89.12 84 LEU A O 1
ATOM 645 N N . GLY A 1 85 ? -2.066 -3.318 4.812 1.00 88.44 85 GLY A N 1
ATOM 646 C CA . GLY A 1 85 ? -3.524 -3.253 4.766 1.00 88.44 85 GLY A CA 1
ATOM 647 C C . GLY A 1 85 ? -4.175 -4.301 5.665 1.00 88.44 85 GLY A C 1
ATOM 648 O O . GLY A 1 85 ? -5.004 -3.955 6.500 1.00 88.44 85 GLY A O 1
ATOM 649 N N . VAL A 1 86 ? -3.752 -5.565 5.564 1.00 92.81 86 VAL A N 1
ATOM 650 C CA . VAL A 1 86 ? -4.237 -6.659 6.422 1.00 92.81 86 VAL A CA 1
ATOM 651 C C . VAL A 1 86 ? -3.919 -6.385 7.893 1.00 92.81 86 VAL A C 1
ATOM 653 O O . VAL A 1 86 ? -4.791 -6.555 8.743 1.00 92.81 86 VAL A O 1
ATOM 656 N N . GLY A 1 87 ? -2.709 -5.909 8.200 1.00 91.25 87 GLY A N 1
ATOM 657 C CA . GLY A 1 87 ? -2.323 -5.534 9.561 1.00 91.25 87 GLY A CA 1
ATOM 658 C C . GLY A 1 87 ? -3.163 -4.384 10.124 1.00 91.25 87 GLY A C 1
ATOM 659 O O . GLY A 1 87 ? -3.644 -4.472 11.252 1.00 91.25 87 GLY A O 1
ATOM 660 N N . ALA A 1 88 ? -3.398 -3.336 9.331 1.00 92.31 88 ALA A N 1
ATOM 661 C CA . ALA A 1 88 ? -4.208 -2.187 9.728 1.00 92.31 88 ALA A CA 1
ATOM 662 C C . ALA A 1 88 ? -5.678 -2.570 9.955 1.00 92.31 88 ALA A C 1
ATOM 664 O O . ALA A 1 88 ? -6.271 -2.158 10.951 1.00 92.31 88 ALA A O 1
ATOM 665 N N . VAL A 1 89 ? -6.250 -3.401 9.076 1.00 94.56 89 VAL A N 1
ATOM 666 C CA . VAL A 1 89 ? -7.608 -3.939 9.247 1.00 94.56 89 VAL A CA 1
ATOM 667 C C . VAL A 1 89 ? -7.692 -4.783 10.517 1.00 94.56 89 VAL A C 1
ATOM 669 O O . VAL A 1 89 ? -8.599 -4.579 11.319 1.00 94.56 89 VAL A O 1
ATOM 672 N N . GLY A 1 90 ? -6.727 -5.680 10.745 1.00 94.12 90 GLY A N 1
ATOM 673 C CA . GLY A 1 90 ? -6.676 -6.503 11.954 1.00 94.12 90 GLY A CA 1
ATOM 674 C C . GLY A 1 90 ? -6.605 -5.671 13.237 1.00 94.12 90 GLY A C 1
ATOM 675 O O . GLY A 1 90 ? -7.365 -5.920 14.171 1.00 94.12 90 GLY A O 1
ATOM 676 N N . LEU A 1 91 ? -5.752 -4.642 13.263 1.00 95.88 91 LEU A N 1
ATOM 677 C CA . LEU A 1 91 ? -5.639 -3.726 14.400 1.00 95.88 91 LEU A CA 1
ATOM 678 C C . LEU A 1 91 ? -6.941 -2.944 14.634 1.00 95.88 91 LEU A C 1
ATOM 680 O O . LEU A 1 91 ? -7.368 -2.800 15.777 1.00 95.88 91 LEU A O 1
ATOM 684 N N . GLY A 1 92 ? -7.593 -2.481 13.563 1.00 94.94 92 GLY A N 1
ATOM 685 C CA . GLY A 1 92 ? -8.879 -1.789 13.646 1.00 94.94 92 GLY A CA 1
ATOM 686 C C . GLY A 1 92 ? -9.990 -2.673 14.215 1.00 94.94 92 GLY A C 1
ATOM 687 O O . GLY A 1 92 ? -10.716 -2.249 15.113 1.00 94.94 92 GLY A O 1
ATOM 688 N N . VAL A 1 93 ? -10.082 -3.925 13.753 1.00 96.19 93 VAL A N 1
ATOM 689 C CA . VAL A 1 93 ? -11.040 -4.905 14.288 1.00 96.19 93 VAL A CA 1
ATOM 690 C C . VAL A 1 93 ? -10.760 -5.170 15.764 1.00 96.19 93 VAL A C 1
ATOM 692 O O . VAL A 1 93 ? -11.676 -5.067 16.575 1.00 96.19 93 VAL A O 1
ATOM 695 N N . ALA A 1 94 ? -9.502 -5.431 16.130 1.00 95.50 94 ALA A N 1
ATOM 696 C CA . ALA A 1 94 ? -9.120 -5.683 17.515 1.00 95.50 94 ALA A CA 1
ATOM 697 C C . ALA A 1 94 ? -9.460 -4.498 18.434 1.00 95.50 94 ALA A C 1
ATOM 699 O O . ALA A 1 94 ? -10.010 -4.703 19.515 1.00 95.50 94 ALA A O 1
ATOM 700 N N . ALA A 1 95 ? -9.197 -3.265 17.992 1.00 94.75 95 ALA A N 1
ATOM 701 C CA . ALA A 1 95 ? -9.524 -2.056 18.745 1.00 94.75 95 ALA A CA 1
ATOM 702 C C . ALA A 1 95 ? -11.038 -1.867 18.939 1.00 94.75 95 ALA A C 1
ATOM 704 O O . ALA A 1 95 ? -11.459 -1.386 19.988 1.00 94.75 95 ALA A O 1
ATOM 705 N N . ALA A 1 96 ? -11.860 -2.271 17.966 1.00 94.00 96 ALA A N 1
ATOM 706 C CA . ALA A 1 96 ? -13.315 -2.206 18.075 1.00 94.00 96 ALA A CA 1
ATOM 707 C C . ALA A 1 96 ? -13.892 -3.321 18.967 1.00 94.00 96 ALA A C 1
ATOM 709 O O . ALA A 1 96 ? -14.809 -3.078 19.752 1.00 94.00 96 ALA A O 1
ATOM 710 N N . THR A 1 97 ? -13.361 -4.544 18.878 1.00 95.81 97 THR A N 1
ATOM 711 C CA . THR A 1 97 ? -13.898 -5.701 19.610 1.00 95.81 97 THR A CA 1
ATOM 712 C C . THR A 1 97 ? -13.386 -5.801 21.041 1.00 95.81 97 THR A C 1
ATOM 714 O O . THR A 1 97 ? -14.125 -6.249 21.912 1.00 95.81 97 THR A O 1
ATOM 717 N N . ALA A 1 98 ? -12.149 -5.375 21.316 1.00 94.94 98 ALA A N 1
ATOM 718 C CA . ALA A 1 98 ? -11.560 -5.429 22.653 1.00 94.94 98 ALA A CA 1
ATOM 719 C C . ALA A 1 98 ? -12.427 -4.763 23.740 1.00 94.94 98 ALA A C 1
ATOM 721 O O . ALA A 1 98 ? -12.705 -5.434 24.734 1.00 94.94 98 ALA A O 1
ATOM 722 N N . PRO A 1 99 ? -12.921 -3.514 23.590 1.00 93.06 99 PRO A N 1
ATOM 723 C CA . PRO A 1 99 ? -13.757 -2.897 24.618 1.00 93.06 99 PRO A CA 1
ATOM 724 C C . PRO A 1 99 ? -15.107 -3.601 24.777 1.00 93.06 99 PRO A C 1
ATOM 726 O O . PRO A 1 99 ? -15.614 -3.669 25.890 1.00 93.06 99 PRO A O 1
ATOM 729 N N . LEU A 1 100 ? -15.674 -4.162 23.704 1.00 93.19 100 LEU A N 1
ATOM 730 C CA . LEU A 1 100 ? -16.933 -4.913 23.763 1.00 93.19 100 LEU A CA 1
ATOM 731 C C . LEU A 1 100 ? -16.773 -6.224 24.533 1.00 93.19 100 LEU A C 1
ATOM 733 O O . LEU A 1 100 ? -17.593 -6.537 25.391 1.00 93.19 100 LEU A O 1
ATOM 737 N N . VAL A 1 101 ? -15.701 -6.969 24.256 1.00 94.12 101 VAL A N 1
ATOM 738 C CA . VAL A 1 101 ? -15.372 -8.205 24.976 1.00 94.12 101 VAL A CA 1
ATOM 739 C C . VAL A 1 101 ? -15.078 -7.897 26.441 1.00 94.12 101 VAL A C 1
ATOM 741 O O . VAL A 1 101 ? -15.596 -8.575 27.324 1.00 94.12 101 VAL A O 1
ATOM 744 N N . LEU A 1 102 ? -14.301 -6.843 26.708 1.00 94.44 102 LEU A N 1
ATOM 745 C CA . LEU A 1 102 ? -13.986 -6.419 28.068 1.00 94.44 102 LEU A CA 1
ATOM 746 C C . LEU A 1 102 ? -15.251 -6.005 28.828 1.00 94.44 102 LEU A C 1
ATOM 748 O O . LEU A 1 102 ? -15.437 -6.411 29.969 1.00 94.44 102 LEU A O 1
ATOM 752 N N . ALA A 1 103 ? -16.138 -5.242 28.187 1.00 91.31 103 ALA A N 1
ATOM 753 C CA . ALA A 1 103 ? -17.423 -4.856 28.752 1.00 91.31 103 ALA A CA 1
ATOM 754 C C . ALA A 1 103 ? -18.282 -6.090 29.045 1.00 91.31 103 ALA A C 1
ATOM 756 O O . ALA A 1 103 ? -18.796 -6.223 30.146 1.00 91.31 103 ALA A O 1
ATOM 757 N N . TRP A 1 104 ? -18.393 -7.030 28.109 1.00 91.25 104 TRP A N 1
ATOM 758 C CA . TRP A 1 104 ? -19.166 -8.252 28.327 1.00 91.25 104 TRP A CA 1
ATOM 759 C C . TRP A 1 104 ? -18.607 -9.115 29.468 1.00 91.25 104 TRP A C 1
ATOM 761 O O . TRP A 1 104 ? -19.376 -9.748 30.184 1.00 91.25 104 TRP A O 1
ATOM 771 N N . TRP A 1 105 ? -17.287 -9.106 29.669 1.00 92.19 105 TRP A N 1
ATOM 772 C CA . TRP A 1 105 ? -16.633 -9.859 30.738 1.00 92.19 105 TRP A CA 1
ATOM 773 C C . TRP A 1 105 ? -16.708 -9.168 32.112 1.00 92.19 105 TRP A C 1
ATOM 775 O O . TRP A 1 105 ? -16.869 -9.846 33.123 1.00 92.19 105 TRP A O 1
ATOM 785 N N . LEU A 1 106 ? -16.618 -7.831 32.166 1.00 90.88 106 LEU A N 1
ATOM 786 C CA . LEU A 1 106 ? -16.702 -7.062 33.417 1.00 90.88 106 LEU A CA 1
ATOM 787 C C . LEU A 1 106 ? -18.139 -6.764 33.863 1.00 90.88 106 LEU A C 1
ATOM 789 O O . LEU A 1 106 ? -18.360 -6.565 35.060 1.00 90.88 106 LEU A O 1
ATOM 793 N N . LEU A 1 107 ? -19.100 -6.636 32.941 1.00 89.50 107 LEU A N 1
ATOM 794 C CA . LEU A 1 107 ? -20.453 -6.234 33.317 1.00 89.50 107 LEU A CA 1
ATOM 795 C C . LEU A 1 107 ? -21.170 -7.389 34.041 1.00 89.50 107 LEU A C 1
ATOM 797 O O . LEU A 1 107 ? -21.312 -8.475 33.476 1.00 89.50 107 LEU A O 1
ATOM 801 N N . PRO A 1 108 ? -21.682 -7.159 35.266 1.00 83.62 108 PRO A N 1
ATOM 802 C CA . PRO A 1 108 ? -22.465 -8.156 35.982 1.00 83.62 108 PRO A CA 1
ATOM 803 C C . PRO A 1 108 ? -23.756 -8.471 35.226 1.00 83.62 108 PRO A C 1
ATOM 805 O O . PRO A 1 108 ? -24.351 -7.610 34.568 1.00 83.62 108 PRO A O 1
ATOM 808 N N . SER A 1 109 ? -24.220 -9.713 35.344 1.00 85.81 109 SER A N 1
ATOM 809 C CA . SER A 1 109 ? -25.445 -10.149 34.677 1.00 85.81 109 SER A CA 1
ATOM 810 C C . SER A 1 109 ? -26.669 -9.380 35.196 1.00 85.81 109 SER A C 1
ATOM 812 O O . SER A 1 109 ? -26.708 -8.908 36.337 1.00 85.81 109 SER A O 1
ATOM 814 N N . ALA A 1 110 ? -27.714 -9.263 34.370 1.00 87.50 110 ALA A N 1
ATOM 815 C CA . ALA A 1 110 ? -28.924 -8.518 34.733 1.00 87.50 110 ALA A CA 1
ATOM 816 C C . ALA A 1 110 ? -29.572 -9.022 36.038 1.00 87.50 110 ALA A C 1
ATOM 818 O O . ALA A 1 110 ? -30.115 -8.227 36.807 1.00 87.50 110 ALA A O 1
ATOM 819 N N . SER A 1 111 ? -29.467 -10.324 36.322 1.00 85.88 111 SER A N 1
ATOM 820 C CA . SER A 1 111 ? -29.958 -10.924 37.565 1.00 85.88 111 SER A CA 1
ATOM 821 C C . SER A 1 111 ? -29.132 -10.515 38.785 1.00 85.88 111 SER A C 1
ATO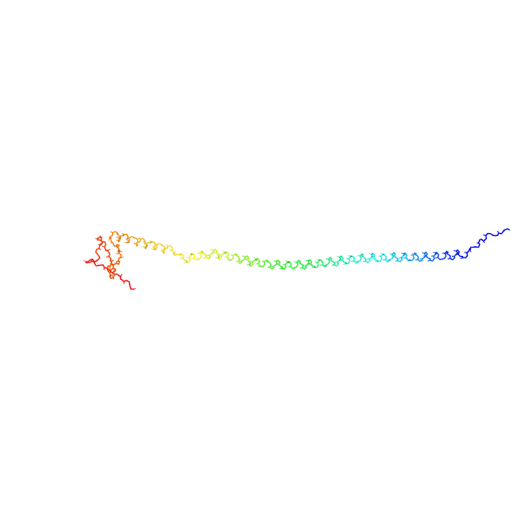M 823 O O . SER A 1 111 ? -29.716 -10.209 39.821 1.00 85.88 111 SER A O 1
ATOM 825 N N . GLN A 1 112 ? -27.802 -10.426 38.668 1.00 89.00 112 GLN A N 1
ATOM 826 C CA . GLN A 1 112 ? -26.934 -9.929 39.742 1.00 89.00 112 GLN A CA 1
ATOM 827 C C . GLN A 1 112 ? -27.232 -8.460 40.055 1.00 89.00 112 GLN A C 1
ATOM 829 O O . GLN A 1 112 ? -27.362 -8.081 41.217 1.00 89.00 112 GLN A O 1
ATOM 834 N N . VAL A 1 113 ? -27.425 -7.635 39.022 1.00 90.94 113 VAL A N 1
ATOM 835 C CA . VAL A 1 113 ? -27.812 -6.229 39.201 1.00 90.94 113 VAL A CA 1
ATOM 836 C C . VAL A 1 113 ? -29.190 -6.111 39.859 1.00 90.94 113 VAL A C 1
ATOM 838 O O . VAL A 1 113 ? -29.385 -5.260 40.727 1.00 90.94 113 VAL A O 1
ATOM 841 N N . ALA A 1 114 ? -30.152 -6.954 39.473 1.00 92.50 114 ALA A N 1
ATOM 842 C CA . ALA A 1 114 ? -31.477 -6.975 40.087 1.00 92.50 114 ALA A CA 1
ATOM 843 C C . ALA A 1 114 ? -31.422 -7.403 41.563 1.00 92.50 114 ALA A C 1
ATOM 845 O O . ALA A 1 114 ? -32.047 -6.750 42.398 1.00 92.50 114 ALA A O 1
ATOM 846 N N . ALA A 1 115 ? -30.629 -8.427 41.892 1.00 92.69 115 ALA A N 1
ATOM 847 C CA . ALA A 1 115 ? -30.414 -8.878 43.265 1.00 92.69 115 ALA A CA 1
ATOM 848 C C . ALA A 1 115 ? -29.784 -7.773 44.129 1.00 92.69 115 ALA A C 1
ATOM 850 O O . ALA A 1 115 ? -30.339 -7.417 45.166 1.00 92.69 115 ALA A O 1
ATOM 851 N N . LEU A 1 116 ? -28.713 -7.131 43.648 1.00 92.12 116 LEU A N 1
ATOM 852 C CA . LEU A 1 116 ? -28.057 -6.022 44.354 1.00 92.12 116 LEU A CA 1
ATOM 853 C C . LEU A 1 116 ? -28.989 -4.815 44.552 1.00 92.12 116 LEU A C 1
ATOM 855 O O . LEU A 1 116 ? -28.935 -4.137 45.580 1.00 92.12 116 LEU A O 1
ATOM 859 N N . ARG A 1 117 ? -29.872 -4.529 43.585 1.00 93.62 117 ARG A N 1
ATOM 860 C CA . ARG A 1 117 ? -30.897 -3.481 43.734 1.00 93.62 117 ARG A CA 1
ATOM 861 C C . ARG A 1 117 ? -31.934 -3.857 44.790 1.00 93.62 117 ARG A C 1
ATOM 863 O O . ARG A 1 117 ? -32.267 -3.008 45.613 1.00 93.62 117 ARG A O 1
ATOM 870 N N . ALA A 1 118 ? -32.396 -5.106 44.794 1.00 94.81 118 ALA A N 1
ATOM 871 C CA . ALA A 1 118 ? -33.347 -5.599 45.783 1.00 94.81 118 ALA A CA 1
ATOM 872 C C . ALA A 1 118 ? -32.761 -5.562 47.204 1.00 94.81 118 ALA A C 1
ATOM 874 O O . ALA A 1 118 ? -33.426 -5.082 48.125 1.00 94.81 118 ALA A O 1
ATOM 875 N N . GLU A 1 119 ? -31.504 -5.979 47.374 1.00 93.94 119 GLU A N 1
ATOM 876 C CA . GLU A 1 119 ? -30.783 -5.887 48.648 1.00 93.94 119 GLU A CA 1
ATOM 877 C C . GLU A 1 119 ? -30.643 -4.437 49.107 1.00 93.94 119 GLU A C 1
ATOM 879 O O . GLU A 1 119 ? -31.043 -4.099 50.220 1.00 93.94 119 GLU A O 1
ATOM 884 N N . ARG A 1 120 ? -30.167 -3.540 48.236 1.00 95.25 120 ARG A N 1
ATOM 885 C CA . ARG A 1 120 ? -30.074 -2.105 48.542 1.00 95.25 120 ARG A CA 1
ATOM 886 C C . ARG A 1 120 ? -31.417 -1.537 49.007 1.00 95.25 120 ARG A C 1
ATOM 888 O O . ARG A 1 120 ? -31.458 -0.759 49.961 1.00 95.25 120 ARG A O 1
ATOM 895 N N . ASP A 1 121 ? -32.509 -1.901 48.344 1.00 96.06 121 ASP A N 1
ATOM 896 C CA . ASP A 1 121 ? -33.842 -1.394 48.670 1.00 96.06 121 ASP A CA 1
ATOM 897 C C . ASP A 1 121 ? -34.392 -2.010 49.969 1.00 96.06 121 ASP A C 1
ATOM 899 O O . ASP A 1 121 ? -35.108 -1.343 50.720 1.00 96.06 121 ASP A O 1
ATOM 903 N N . ALA A 1 122 ? -34.014 -3.248 50.301 1.00 94.00 122 ALA A N 1
ATOM 904 C CA . ALA A 1 122 ? -34.273 -3.843 51.610 1.00 94.00 122 ALA A CA 1
ATOM 905 C C . ALA A 1 122 ? -33.489 -3.129 52.726 1.00 94.00 122 ALA A C 1
ATOM 907 O O . ALA A 1 122 ? -34.091 -2.700 53.712 1.00 94.00 122 ALA A O 1
ATOM 908 N N . LEU A 1 123 ? -32.180 -2.908 52.550 1.00 93.06 123 LEU A N 1
ATOM 909 C CA . LEU A 1 123 ? -31.357 -2.190 53.531 1.00 93.06 123 LEU A CA 1
ATOM 910 C C . LEU A 1 123 ? -31.856 -0.759 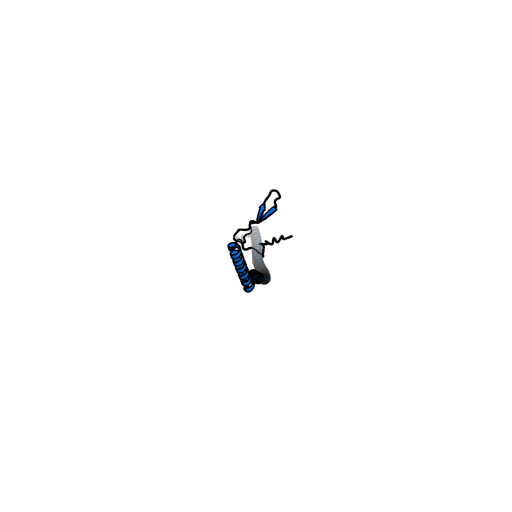53.751 1.00 93.06 123 LEU A C 1
ATOM 912 O O . LEU A 1 123 ? -31.956 -0.313 54.892 1.00 93.06 123 LEU A O 1
ATOM 916 N N . ARG A 1 124 ? -32.226 -0.044 52.683 1.00 92.88 124 ARG A N 1
ATOM 917 C CA . ARG A 1 124 ? -32.793 1.310 52.792 1.00 92.88 124 ARG A CA 1
ATOM 918 C C . ARG A 1 124 ? -34.077 1.338 53.612 1.00 92.88 124 ARG A C 1
ATOM 920 O O . ARG A 1 124 ? -34.231 2.228 54.444 1.00 92.88 124 ARG A O 1
ATOM 927 N N . ARG A 1 125 ? -34.974 0.367 53.409 1.00 92.12 125 ARG A N 1
ATOM 928 C CA . ARG A 1 125 ? -36.200 0.242 54.211 1.00 92.12 125 ARG A CA 1
ATOM 929 C C . ARG A 1 125 ? -35.879 -0.024 55.676 1.00 92.12 125 ARG A C 1
ATOM 931 O O . ARG A 1 125 ? -36.392 0.688 56.529 1.00 92.12 125 ARG A O 1
ATOM 938 N N . ASN A 1 126 ? -34.967 -0.950 55.960 1.00 86.12 126 ASN A N 1
ATOM 939 C CA . ASN A 1 126 ? -34.563 -1.253 57.332 1.00 86.12 126 ASN A CA 1
ATOM 940 C C . ASN A 1 126 ? -33.957 -0.029 58.031 1.00 86.12 126 ASN A C 1
ATOM 942 O O . ASN A 1 126 ? -34.335 0.276 59.159 1.00 86.12 126 ASN A O 1
ATOM 946 N N . ILE A 1 127 ? -33.079 0.718 57.351 1.00 85.94 127 ILE A N 1
ATOM 947 C CA . ILE A 1 127 ? -32.497 1.961 57.878 1.00 85.94 127 ILE A CA 1
ATOM 948 C C . ILE A 1 127 ? -33.585 3.009 58.135 1.00 85.94 127 ILE A C 1
ATOM 950 O O . ILE A 1 127 ? -33.559 3.660 59.177 1.00 85.94 127 ILE A O 1
ATOM 954 N N . ALA A 1 128 ? -34.550 3.168 57.224 1.00 86.50 128 ALA A N 1
ATOM 955 C CA . ALA A 1 128 ? -35.662 4.095 57.415 1.00 86.50 128 ALA A CA 1
ATOM 956 C C . ALA A 1 128 ? -36.495 3.709 58.649 1.00 86.50 128 ALA A C 1
ATOM 958 O O . ALA A 1 128 ? -36.734 4.554 59.512 1.00 86.50 128 ALA A O 1
ATOM 959 N N . THR A 1 129 ? -36.840 2.429 58.801 1.00 82.94 129 THR A N 1
ATOM 960 C CA . THR A 1 129 ? -37.561 1.919 59.974 1.00 82.94 129 THR A CA 1
ATOM 961 C C . THR A 1 129 ? -36.767 2.132 61.262 1.00 82.94 129 THR A C 1
ATOM 963 O O . THR A 1 129 ? -37.319 2.653 62.228 1.00 82.94 129 THR A O 1
ATOM 966 N N . LEU A 1 130 ? -35.470 1.816 61.276 1.00 77.31 130 LEU A N 1
ATOM 967 C CA . LEU A 1 130 ? -34.581 2.059 62.419 1.00 77.31 130 LEU A CA 1
ATOM 968 C C . LEU A 1 130 ? -34.489 3.550 62.762 1.00 77.31 130 LEU A C 1
ATOM 970 O O . LEU A 1 130 ? -34.499 3.911 63.935 1.00 77.31 130 LEU A O 1
ATOM 974 N N . SER A 1 1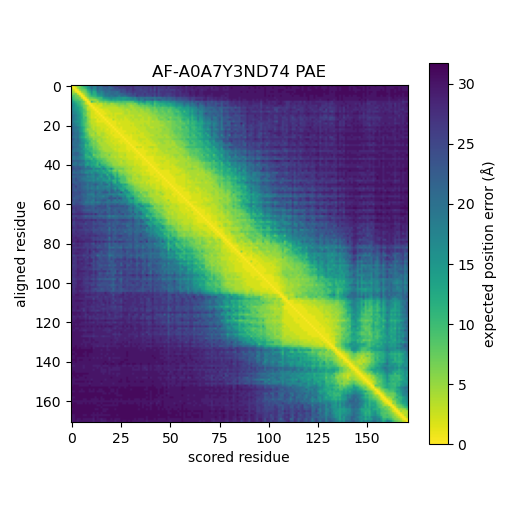31 ? -34.436 4.424 61.755 1.00 76.31 131 SER A N 1
ATOM 975 C CA . SER A 1 131 ? -34.383 5.873 61.964 1.00 76.31 131 SER A CA 1
ATOM 976 C C . SER A 1 131 ? -35.676 6.430 62.565 1.00 76.31 131 SER A C 1
ATOM 978 O O . SER A 1 131 ? -35.604 7.291 63.438 1.00 76.31 131 SER A O 1
ATOM 980 N N . LEU A 1 132 ? -36.836 5.900 62.156 1.00 74.81 132 LEU A N 1
ATOM 981 C CA . LEU A 1 132 ? -38.141 6.259 62.717 1.00 74.81 132 LEU A CA 1
ATOM 982 C C . LEU A 1 132 ? -38.262 5.811 64.176 1.00 74.81 132 LEU A C 1
ATOM 984 O O . LEU A 1 132 ? -38.755 6.559 65.011 1.00 74.81 132 LEU A O 1
ATOM 988 N N . HIS A 1 133 ? -37.738 4.629 64.497 1.00 69.25 133 HIS A N 1
ATOM 989 C CA . H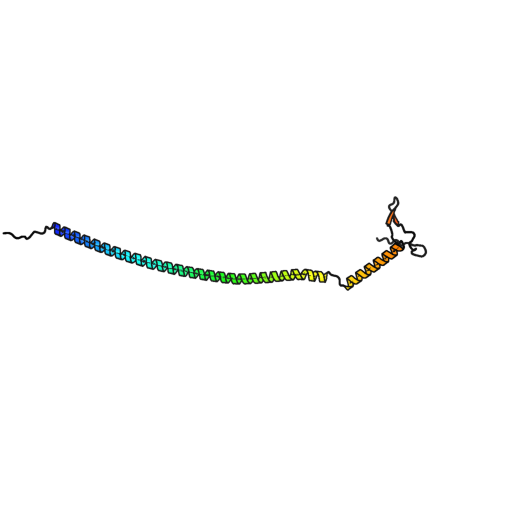IS A 1 133 ? -37.712 4.083 65.854 1.00 69.25 133 HIS A CA 1
ATOM 990 C C . HIS A 1 133 ? -36.486 4.555 66.655 1.00 69.25 133 HIS A C 1
ATOM 992 O O . HIS A 1 133 ? -36.006 3.842 67.525 1.00 69.25 133 HIS A O 1
ATOM 998 N N . GLY A 1 134 ? -35.902 5.719 66.344 1.00 65.56 134 GLY A N 1
ATOM 999 C CA . GLY A 1 134 ? -34.829 6.319 67.150 1.00 65.56 134 GLY A CA 1
ATOM 1000 C C . GLY A 1 134 ? -33.506 5.538 67.225 1.00 65.56 134 GLY A C 1
ATOM 1001 O O . GLY A 1 134 ? -32.635 5.908 68.009 1.00 65.56 134 GLY A O 1
ATOM 1002 N N . GLY A 1 135 ? -33.304 4.500 66.409 1.00 63.28 135 GLY A N 1
ATOM 1003 C CA . GLY A 1 135 ? -32.121 3.627 66.396 1.00 63.28 135 GLY A CA 1
ATOM 1004 C C . GLY A 1 135 ? -30.868 4.234 65.753 1.00 63.28 135 GLY A C 1
ATOM 1005 O O . GLY A 1 135 ? -29.950 3.508 65.374 1.00 63.28 135 GLY A O 1
ATOM 1006 N N . ARG A 1 136 ? -30.815 5.562 65.583 1.00 63.69 136 ARG A N 1
ATOM 1007 C CA . ARG A 1 136 ? -29.612 6.257 65.110 1.00 63.69 136 ARG A CA 1
ATOM 1008 C C . ARG A 1 136 ? -28.641 6.440 66.272 1.00 63.69 136 ARG A C 1
ATOM 1010 O O . ARG A 1 136 ? -28.876 7.242 67.170 1.00 63.69 136 ARG A O 1
ATOM 1017 N N . ILE A 1 137 ? -27.544 5.697 66.213 1.00 63.59 137 ILE A N 1
ATOM 1018 C CA . ILE A 1 137 ? -26.461 5.735 67.190 1.00 63.59 137 ILE A CA 1
ATOM 1019 C C . ILE A 1 137 ? -25.518 6.891 66.822 1.00 63.59 137 ILE A C 1
ATOM 1021 O O . ILE A 1 137 ? -24.806 6.815 65.823 1.00 63.59 137 ILE A O 1
ATOM 1025 N N . ASP A 1 138 ? -25.537 7.973 67.606 1.00 61.44 138 ASP A N 1
ATOM 1026 C CA . ASP A 1 138 ? -24.534 9.046 67.520 1.00 61.44 138 ASP A CA 1
ATOM 1027 C C . ASP A 1 138 ? -23.375 8.698 68.466 1.00 61.44 138 ASP A C 1
ATOM 1029 O O . ASP A 1 138 ? -23.534 8.703 69.694 1.00 61.44 138 ASP A O 1
ATOM 1033 N N . TRP A 1 139 ? -22.233 8.328 67.886 1.00 61.88 139 TRP A N 1
ATOM 1034 C CA . TRP A 1 139 ? -21.020 7.974 68.616 1.00 61.88 139 TRP A CA 1
ATOM 1035 C C . TRP A 1 139 ? -20.233 9.246 68.920 1.00 61.88 139 TRP A C 1
ATOM 1037 O O . TRP A 1 139 ? -19.701 9.894 68.019 1.00 61.88 139 TRP A O 1
ATOM 1047 N N . ARG A 1 140 ? -20.120 9.602 70.200 1.00 65.94 140 ARG A N 1
ATOM 1048 C CA . ARG A 1 140 ? -19.304 10.737 70.643 1.00 65.94 140 ARG A CA 1
ATOM 1049 C C . ARG A 1 140 ? -18.286 10.283 71.664 1.00 65.94 14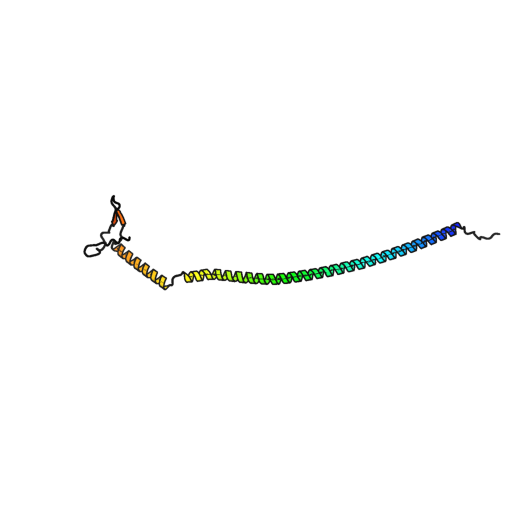0 ARG A C 1
ATOM 1051 O O . ARG A 1 140 ? -18.572 9.469 72.529 1.00 65.94 140 ARG A O 1
ATOM 1058 N N . VAL A 1 141 ? -17.092 10.845 71.600 1.00 70.06 141 VAL A N 1
ATOM 1059 C CA . VAL A 1 141 ? -16.090 10.630 72.643 1.00 70.06 141 VAL A CA 1
ATOM 1060 C C . VAL A 1 141 ? -16.410 11.574 73.802 1.00 70.06 141 VAL A C 1
ATOM 1062 O O . VAL A 1 141 ? -16.537 12.778 73.584 1.00 70.06 141 VAL A O 1
ATOM 1065 N N . CYS A 1 142 ? -16.580 11.048 75.017 1.00 68.81 142 CYS A N 1
ATOM 1066 C CA . CYS A 1 142 ? -16.945 11.835 76.191 1.00 68.81 142 CYS A CA 1
ATOM 1067 C C . CYS A 1 142 ? -16.028 11.584 77.403 1.00 68.81 142 CYS A C 1
ATOM 1069 O O . CYS A 1 142 ? -15.440 10.514 77.578 1.00 68.81 142 CYS A O 1
ATOM 1071 N N . GLY A 1 143 ? -15.898 12.619 78.240 1.00 68.25 143 GLY A N 1
ATOM 1072 C CA . GLY A 1 143 ? -15.060 12.627 79.441 1.00 68.25 143 GLY A CA 1
ATOM 1073 C C . GLY A 1 143 ? -13.559 12.823 79.178 1.00 68.25 143 GLY A C 1
ATOM 1074 O O . GLY A 1 143 ? -13.058 12.604 78.076 1.00 68.25 143 GLY A O 1
ATOM 1075 N N . ALA A 1 144 ? -12.822 13.209 80.226 1.00 66.31 144 ALA A N 1
ATOM 1076 C CA . ALA A 1 144 ? -11.377 13.472 80.164 1.00 66.31 144 ALA A CA 1
ATOM 1077 C C . ALA A 1 144 ? -10.545 12.238 79.751 1.00 66.31 144 ALA A C 1
ATOM 1079 O O . ALA A 1 144 ? -9.481 12.373 79.157 1.00 66.31 144 ALA A O 1
ATOM 1080 N N . ALA A 1 145 ? -11.064 11.031 80.000 1.00 73.44 145 ALA A N 1
ATOM 1081 C CA . ALA A 1 145 ? -10.441 9.761 79.627 1.00 73.44 145 ALA A CA 1
ATOM 1082 C C . ALA A 1 145 ? -10.753 9.301 78.183 1.00 73.44 145 ALA A C 1
ATOM 1084 O O . ALA A 1 145 ? -10.493 8.146 77.854 1.00 73.44 145 ALA A O 1
ATOM 1085 N N . ARG A 1 146 ? -11.345 10.165 77.338 1.00 70.69 146 ARG A N 1
ATOM 1086 C CA . ARG A 1 146 ? -11.710 9.891 75.931 1.00 70.69 146 ARG A CA 1
ATOM 1087 C C . ARG A 1 146 ? -12.470 8.569 75.726 1.00 70.69 146 ARG A C 1
ATOM 1089 O O . ARG A 1 146 ? -12.174 7.812 74.804 1.00 70.69 146 ARG A O 1
ATOM 1096 N N . ARG A 1 147 ? -13.464 8.285 76.571 1.00 72.88 147 ARG A N 1
ATOM 1097 C CA . ARG A 1 147 ? -14.286 7.071 76.436 1.00 72.88 147 ARG A CA 1
ATOM 1098 C C . ARG A 1 147 ? -15.329 7.258 75.337 1.00 72.88 147 ARG A C 1
ATOM 1100 O O . ARG A 1 147 ? -15.789 8.370 75.096 1.00 72.88 147 ARG A O 1
ATOM 1107 N N . LEU A 1 148 ? -15.684 6.175 74.657 1.00 70.81 148 LEU A N 1
ATOM 1108 C CA . LEU A 1 148 ? -16.656 6.186 73.568 1.00 70.81 148 LEU A CA 1
ATOM 1109 C C . LEU A 1 148 ? -18.068 6.101 74.165 1.00 70.81 148 LEU A C 1
ATOM 1111 O O . LEU A 1 148 ? -18.384 5.162 74.891 1.00 70.81 148 LEU A O 1
ATOM 1115 N N . CYS A 1 149 ? -18.885 7.117 73.914 1.00 64.06 149 CYS A N 1
ATOM 1116 C CA . CYS A 1 149 ? -20.194 7.309 74.522 1.00 64.06 149 CYS A CA 1
ATOM 1117 C C . CYS A 1 149 ? -21.264 7.345 73.432 1.00 64.06 149 CYS A C 1
ATOM 1119 O O . CYS A 1 149 ? -21.132 8.035 72.421 1.00 64.06 149 CYS A O 1
ATOM 1121 N N . VAL A 1 150 ? -22.340 6.599 73.651 1.00 65.62 150 VAL A N 1
ATOM 1122 C CA . VAL A 1 150 ? -23.474 6.526 72.732 1.00 65.62 150 VAL A CA 1
ATOM 1123 C C . VAL A 1 150 ? -24.644 7.283 73.326 1.00 65.62 150 VAL A C 1
ATOM 1125 O O . VAL A 1 150 ? -25.033 7.018 74.463 1.00 65.62 150 VAL A O 1
ATOM 1128 N N . ARG A 1 151 ? -25.248 8.187 72.548 1.00 60.09 151 ARG A N 1
ATOM 1129 C CA . ARG A 1 151 ? -26.542 8.776 72.909 1.00 60.09 151 ARG A CA 1
ATOM 1130 C C . ARG A 1 151 ? -27.664 8.007 72.219 1.00 60.09 151 ARG A C 1
ATOM 1132 O O . ARG A 1 151 ? -27.833 8.121 71.010 1.00 60.09 151 ARG A O 1
ATOM 1139 N N . ILE A 1 152 ? -28.432 7.249 72.997 1.00 60.94 152 ILE A N 1
ATOM 1140 C CA . ILE A 1 152 ? -29.623 6.535 72.525 1.00 60.94 152 ILE A CA 1
ATOM 1141 C C . ILE A 1 152 ? -30.823 7.488 72.625 1.00 60.94 152 ILE A C 1
ATOM 1143 O O . ILE A 1 152 ? -31.079 8.062 73.685 1.00 60.94 152 ILE A O 1
ATOM 1147 N N . ALA A 1 153 ? -31.541 7.709 71.521 1.00 55.41 153 ALA A N 1
ATOM 1148 C CA . ALA A 1 153 ? -32.736 8.549 71.528 1.00 55.41 153 ALA A CA 1
ATOM 1149 C C . ALA A 1 153 ? -33.870 7.865 72.318 1.00 55.41 153 ALA A C 1
ATOM 1151 O O . ALA A 1 153 ? -34.124 6.675 72.139 1.00 55.41 153 ALA A O 1
ATOM 1152 N N . HIS A 1 154 ? -34.580 8.624 73.159 1.00 54.38 154 HIS A N 1
ATOM 1153 C CA . HIS A 1 154 ? -35.627 8.129 74.074 1.00 54.38 154 HIS A CA 1
ATOM 1154 C C . HIS A 1 154 ? -36.848 7.466 73.398 1.00 54.38 154 HIS A C 1
ATOM 1156 O O . HIS A 1 154 ? -37.672 6.886 74.091 1.00 54.38 154 HIS A O 1
ATOM 1162 N N . GLY A 1 155 ? -36.972 7.534 72.068 1.00 54.38 155 GLY A N 1
ATOM 1163 C CA . GLY A 1 155 ? -38.027 6.861 71.298 1.00 54.38 155 GLY A CA 1
ATOM 1164 C C . GLY A 1 155 ? -37.640 5.483 70.749 1.00 54.38 155 GLY A C 1
ATOM 1165 O O . GLY A 1 155 ? -38.342 4.971 69.881 1.00 54.38 155 GLY A O 1
ATOM 1166 N N . SER A 1 156 ? -36.509 4.916 71.181 1.00 54.44 156 SER A N 1
ATOM 1167 C CA . SER A 1 156 ? -36.037 3.624 70.679 1.00 54.44 156 SER A CA 1
ATOM 1168 C C . SER A 1 156 ? -36.594 2.437 71.468 1.00 54.44 156 SER A C 1
ATOM 1170 O O . SER A 1 156 ? -36.646 2.492 72.697 1.00 54.44 156 SER A O 1
ATOM 1172 N N . PRO A 1 157 ? -37.041 1.364 70.785 1.00 54.94 157 PRO A N 1
ATOM 1173 C CA . PRO A 1 157 ? -37.541 0.176 71.456 1.00 54.94 157 PRO A CA 1
ATOM 1174 C C . PRO A 1 157 ? -36.410 -0.486 72.248 1.00 54.94 157 PRO A C 1
ATOM 1176 O O . PRO A 1 157 ? -35.288 -0.628 71.758 1.00 54.94 157 PRO A O 1
ATOM 1179 N N . ALA A 1 158 ? -36.720 -0.897 73.476 1.00 57.62 158 ALA A N 1
ATOM 1180 C CA . ALA A 1 158 ? -35.818 -1.678 74.308 1.00 57.62 158 ALA A CA 1
ATOM 1181 C C . ALA A 1 158 ? -35.469 -2.994 73.594 1.00 57.62 158 ALA A C 1
ATOM 1183 O O . ALA A 1 158 ? -36.355 -3.781 73.260 1.00 57.62 158 ALA A O 1
ATOM 1184 N N . PHE A 1 159 ? -34.183 -3.241 73.346 1.00 54.12 159 PHE A N 1
ATOM 1185 C CA . PHE A 1 159 ? -33.724 -4.549 72.888 1.00 54.12 159 PHE A CA 1
ATOM 1186 C C . PHE A 1 159 ? -33.558 -5.455 74.117 1.00 54.12 159 PHE A C 1
ATOM 1188 O O . PHE A 1 159 ? -32.774 -5.154 75.004 1.00 54.12 159 PHE A O 1
ATOM 1195 N N . GLY A 1 160 ? -34.324 -6.545 74.201 1.00 54.66 160 GLY A N 1
ATOM 1196 C CA . GLY A 1 160 ? -34.294 -7.469 75.345 1.00 54.66 160 GLY A CA 1
ATOM 1197 C C . GLY A 1 160 ? -35.170 -7.048 76.542 1.00 54.66 160 GLY A C 1
ATOM 1198 O O . GLY A 1 160 ? -35.678 -5.927 76.581 1.00 54.66 160 GLY A O 1
ATOM 1199 N N . PRO A 1 161 ? -35.371 -7.948 77.527 1.00 53.28 161 PRO A N 1
ATOM 1200 C CA . PRO A 1 161 ? -36.273 -7.740 78.668 1.00 53.28 161 PRO A CA 1
ATOM 1201 C C . PRO A 1 161 ? -35.857 -6.586 79.597 1.00 53.28 161 PRO A C 1
ATOM 1203 O O . PRO A 1 161 ? -36.674 -6.131 80.397 1.00 53.28 161 PRO A O 1
ATOM 1206 N N . HIS A 1 162 ? -34.620 -6.089 79.477 1.00 53.47 162 HIS A N 1
ATOM 1207 C CA . HIS A 1 162 ? -34.064 -5.027 80.321 1.00 53.47 162 HIS A CA 1
ATOM 1208 C C . HIS A 1 162 ? -33.505 -3.819 79.544 1.00 53.47 162 HIS A C 1
ATOM 1210 O O . HIS A 1 162 ? -32.798 -3.005 80.131 1.00 53.47 162 HIS A O 1
ATOM 1216 N N . ALA A 1 163 ? -33.839 -3.658 78.255 1.00 54.31 163 ALA A N 1
ATOM 1217 C CA . ALA A 1 163 ? -33.220 -2.651 77.374 1.00 54.31 163 ALA A CA 1
ATOM 1218 C C . ALA A 1 163 ? -31.693 -2.834 77.214 1.00 54.31 163 ALA A C 1
ATOM 1220 O O . ALA A 1 163 ? -30.920 -1.874 77.195 1.00 54.31 163 ALA A O 1
ATOM 1221 N N . ASP A 1 164 ? -31.274 -4.088 77.062 1.00 49.06 164 ASP A N 1
ATOM 1222 C CA . ASP A 1 164 ? -29.893 -4.508 76.864 1.00 49.06 164 ASP A CA 1
ATOM 1223 C C . ASP A 1 164 ? -29.395 -4.114 75.464 1.00 49.06 164 ASP A C 1
ATOM 1225 O O . ASP A 1 164 ? -29.763 -4.689 74.435 1.00 49.06 164 ASP A O 1
ATOM 1229 N N . TYR A 1 165 ? -28.513 -3.119 75.403 1.00 55.19 165 TYR A N 1
ATOM 1230 C CA . TYR A 1 165 ? -27.827 -2.752 74.169 1.00 55.19 165 TYR A CA 1
ATOM 1231 C C . TYR A 1 165 ? -26.591 -3.637 73.962 1.00 55.19 165 TYR A C 1
ATOM 1233 O O . TYR A 1 165 ? -25.691 -3.712 74.799 1.00 55.19 165 TYR A O 1
ATOM 1241 N N . ARG A 1 166 ? -26.510 -4.295 72.801 1.00 42.12 166 ARG A N 1
ATOM 1242 C CA . ARG A 1 166 ? -25.338 -5.088 72.409 1.00 42.12 166 ARG A CA 1
ATOM 1243 C C . ARG A 1 166 ? -24.304 -4.189 71.729 1.00 42.12 166 ARG A C 1
ATOM 1245 O O . ARG A 1 166 ? -24.460 -3.829 70.566 1.00 42.12 166 ARG A O 1
ATOM 1252 N N . LEU A 1 167 ? -23.227 -3.856 72.439 1.00 46.53 167 LEU A N 1
ATOM 1253 C CA . LEU A 1 167 ? -22.029 -3.256 71.846 1.00 46.53 167 LEU A CA 1
ATOM 1254 C C . LEU A 1 167 ? -21.209 -4.366 71.176 1.00 46.53 167 LEU A C 1
ATOM 1256 O O . LEU A 1 167 ? -20.596 -5.187 71.856 1.00 46.53 167 LEU A O 1
ATOM 1260 N N . VAL A 1 168 ? -21.216 -4.418 69.845 1.00 39.72 168 VAL A N 1
ATOM 1261 C CA . VAL A 1 168 ? -20.267 -5.247 69.093 1.00 39.72 168 VAL A CA 1
ATOM 1262 C C . VAL A 1 168 ? -19.015 -4.404 68.880 1.00 39.72 168 VAL A C 1
ATOM 1264 O O . VAL A 1 168 ? -19.050 -3.414 68.157 1.00 39.72 168 VAL A O 1
ATOM 1267 N N . VAL A 1 169 ? -17.932 -4.762 69.564 1.00 37.66 169 VAL A N 1
ATOM 1268 C CA . VAL A 1 169 ? -16.608 -4.168 69.359 1.00 37.66 169 VAL A CA 1
ATOM 1269 C C . VAL A 1 169 ? -15.873 -5.077 68.380 1.00 37.66 169 VAL A C 1
ATOM 1271 O O . VAL A 1 169 ? -15.549 -6.211 68.731 1.00 37.66 169 VAL A O 1
ATOM 1274 N N . GLU A 1 170 ? -15.667 -4.619 67.145 1.00 36.31 170 GLU A N 1
ATOM 1275 C CA . GLU A 1 170 ? -14.746 -5.284 66.218 1.00 36.31 170 GLU A CA 1
ATOM 1276 C C . GLU A 1 170 ? -13.308 -5.116 66.735 1.00 36.31 170 GLU A C 1
ATOM 1278 O O . GLU A 1 170 ? -12.928 -4.032 67.184 1.00 36.31 170 GLU A O 1
ATOM 1283 N N . ARG A 1 171 ? -12.556 -6.222 66.746 1.00 36.41 171 ARG A N 1
ATOM 1284 C CA . ARG A 1 171 ? -11.130 -6.276 67.094 1.00 36.41 171 ARG A CA 1
ATOM 1285 C C . ARG A 1 171 ? -10.270 -5.987 65.878 1.00 36.41 171 ARG A C 1
ATOM 1287 O O . ARG A 1 171 ? -10.614 -6.525 64.805 1.00 36.41 171 ARG A O 1
#

pLDDT: mean 80.43, std 16.16, range [36.31, 96.19]

Sequence (171 aa):
MSDPAATLDPDTMRCGLLLESAQLQQRAAAEGLERLQAHTRDLDAIVRDEIRRTLIDELKGLSAEVTAAVASLRAARRSLHLRLGVGAVGLGVAAATAPLVLAWWLLPSASQVAALRAERDALRRNIATLSLHGGRIDWRVCGAARRLCVRIAHGSPAFGPHADYRLVVER

Radius of gyration: 63.79 Å; Cα contacts (8 Å, |Δi|>4): 45; chains: 1; bounding box: 101×51×180 Å